Protein AF-A0A7R9W1N1-F1 (afdb_monomer_lite)

Radius of gyration: 20.54 Å; chains: 1; bounding box: 39×38×55 Å

pLDDT: mean 84.91, std 12.02, range [46.88, 97.25]

InterPro domains:
  IPR001242 Condensation domain [PF00668] (34-136)
  IPR023213 Chloramphenicol acetyltransferase-like domain superfamily [G3DSA:3.30.559.10] (8-138)

Secondary structure (DSSP, 8-state):
---------SS--PPPEEEEEPPSS-HHHHHHHHHHHHH----TTSS--EEEEEEEPGGG--EEEEEEE-TTT--HHHHHHHHHHHHHHHHHHHTT----PPP-S--HHHHHHHHHHTTTSHHHHHHHHHHHHHTTT-

Foldseek 3Di:
DQDAADADDPDDDDAAEDEEEDEPDDPVVVVVVLVCVQPDDDDPVDDDQKYWYWYQYPPNPGIDIDIHGDCVVDDPSRVSNVVVLVVQCVVCVVVVHHRDGDHDPDHVVNVVVVVVVCPPPPVNVVVVVVVCVVPVVD

Organism: NCBI:txid1486919

Structure (mmCIF, N/CA/C/O backbone):
data_AF-A0A7R9W1N1-F1
#
_entry.id   AF-A0A7R9W1N1-F1
#
loop_
_atom_site.group_PDB
_atom_site.id
_atom_site.type_symbol
_atom_site.label_atom_id
_atom_site.label_alt_id
_atom_site.label_comp_id
_atom_site.label_asym_id
_atom_site.label_entity_id
_atom_site.label_seq_id
_atom_site.pdbx_PDB_ins_code
_atom_site.Cartn_x
_atom_site.Cartn_y
_atom_site.Cartn_z
_atom_site.occupancy
_atom_site.B_iso_or_equiv
_atom_site.auth_seq_id
_atom_site.auth_comp_id
_atom_site.auth_asym_id
_atom_site.auth_atom_id
_atom_site.pdbx_PDB_model_num
ATOM 1 N N . GLY A 1 1 ? -15.843 -2.224 -16.498 1.00 47.75 1 GLY A N 1
ATOM 2 C CA . GLY A 1 1 ? -15.838 -3.299 -15.487 1.00 47.75 1 GLY A CA 1
ATOM 3 C C . GLY A 1 1 ? -15.002 -2.850 -14.311 1.00 47.75 1 GLY A C 1
ATOM 4 O O . GLY A 1 1 ? -13.999 -2.186 -14.540 1.00 47.75 1 GLY A O 1
ATOM 5 N N . VAL A 1 2 ? -15.425 -3.145 -13.080 1.00 48.22 2 VAL A N 1
ATOM 6 C CA . VAL A 1 2 ? -14.638 -2.831 -11.876 1.00 48.22 2 VAL A CA 1
ATOM 7 C C . VAL A 1 2 ? -13.430 -3.762 -11.854 1.00 48.22 2 VAL A C 1
ATOM 9 O O . VAL A 1 2 ? -13.579 -4.977 -11.950 1.00 48.22 2 VAL A O 1
ATOM 12 N N . VAL A 1 3 ? -12.234 -3.193 -11.798 1.00 46.88 3 VAL A N 1
ATOM 13 C CA . VAL A 1 3 ? -10.989 -3.961 -11.753 1.00 46.88 3 VAL A CA 1
ATOM 14 C C . VAL A 1 3 ? -10.781 -4.444 -10.312 1.00 46.88 3 VAL A C 1
ATOM 16 O O . VAL A 1 3 ? -10.979 -3.665 -9.386 1.00 46.88 3 VAL A O 1
ATOM 19 N N . ARG A 1 4 ? -10.434 -5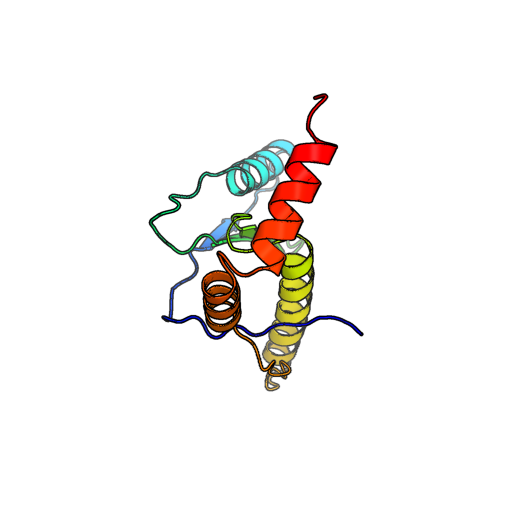.725 -10.123 1.00 53.31 4 ARG A N 1
ATOM 20 C CA . ARG A 1 4 ? -10.238 -6.397 -8.816 1.00 53.31 4 ARG A CA 1
ATOM 21 C C . ARG A 1 4 ? -9.043 -7.351 -8.876 1.00 53.31 4 ARG A C 1
ATOM 23 O O . ARG A 1 4 ? -8.881 -7.976 -9.919 1.00 53.31 4 ARG A O 1
ATOM 30 N N . THR A 1 5 ? -8.197 -7.491 -7.854 1.00 48.59 5 THR A N 1
ATOM 31 C CA . THR A 1 5 ? -6.977 -8.328 -7.933 1.00 48.59 5 THR A CA 1
ATOM 32 C C . THR A 1 5 ? -6.720 -9.064 -6.629 1.00 48.59 5 THR A C 1
ATOM 34 O O . THR A 1 5 ? -6.388 -8.449 -5.622 1.00 48.59 5 THR A O 1
ATOM 37 N N . VAL A 1 6 ? -6.694 -10.394 -6.700 1.00 53.12 6 VAL A N 1
ATOM 38 C CA . VAL A 1 6 ? -6.078 -11.230 -5.665 1.00 53.12 6 VAL A CA 1
ATOM 39 C C . VAL A 1 6 ? -4.677 -11.603 -6.113 1.00 53.12 6 VAL A C 1
ATOM 41 O O . VAL A 1 6 ? -4.513 -12.293 -7.116 1.00 53.12 6 VAL A O 1
ATOM 44 N N . VAL A 1 7 ? -3.666 -11.152 -5.375 1.00 57.28 7 VAL A N 1
ATOM 45 C CA . VAL A 1 7 ? -2.288 -11.624 -5.534 1.00 57.28 7 VAL A CA 1
ATOM 46 C C . VAL A 1 7 ? -1.986 -12.519 -4.346 1.00 57.28 7 VAL A C 1
ATOM 48 O O . VAL A 1 7 ? -1.974 -12.051 -3.208 1.00 57.28 7 VAL A O 1
ATOM 51 N N . THR A 1 8 ? -1.753 -13.808 -4.590 1.00 58.56 8 THR A N 1
ATOM 52 C CA . THR A 1 8 ? -1.195 -14.675 -3.552 1.00 58.56 8 THR A CA 1
ATOM 53 C C . THR A 1 8 ? 0.240 -14.224 -3.307 1.00 58.56 8 THR A C 1
ATOM 55 O O . THR A 1 8 ? 1.030 -14.186 -4.254 1.00 58.56 8 THR A O 1
ATOM 58 N N . PRO A 1 9 ? 0.597 -13.828 -2.078 1.00 61.47 9 PRO A N 1
ATOM 59 C CA . PRO A 1 9 ? 1.955 -13.401 -1.814 1.00 61.47 9 PRO A CA 1
ATOM 60 C C . PRO A 1 9 ? 2.902 -14.597 -1.971 1.00 61.47 9 PRO A C 1
ATOM 62 O O . PRO A 1 9 ? 2.549 -15.722 -1.616 1.00 61.47 9 PRO A O 1
ATOM 65 N N . MET A 1 10 ? 4.101 -14.346 -2.509 1.00 63.50 10 MET A N 1
ATOM 66 C CA . MET A 1 10 ? 5.134 -15.379 -2.711 1.00 63.50 10 MET A CA 1
ATOM 67 C C . MET A 1 10 ? 5.502 -16.078 -1.394 1.00 63.50 10 MET A C 1
ATOM 69 O O . MET A 1 10 ? 5.830 -17.259 -1.388 1.00 63.50 10 MET A O 1
ATOM 73 N N . GLU A 1 11 ? 5.382 -15.353 -0.280 1.00 68.12 11 GLU A N 1
ATOM 74 C CA . GLU A 1 11 ? 5.503 -15.865 1.079 1.00 68.12 11 GLU A CA 1
ATOM 75 C C . GLU A 1 11 ? 4.370 -15.305 1.941 1.00 68.12 11 GLU A C 1
ATOM 77 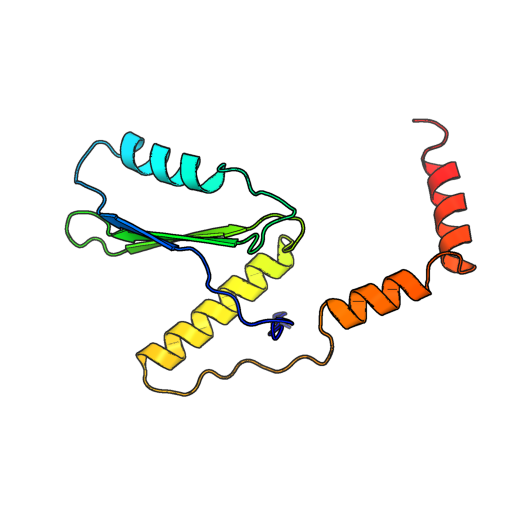O O . GLU A 1 11 ? 3.948 -14.159 1.772 1.00 68.12 11 GLU A O 1
ATOM 82 N N . ARG A 1 12 ? 3.874 -16.094 2.899 1.00 72.94 12 ARG A N 1
ATOM 83 C CA . ARG A 1 12 ? 2.960 -15.560 3.914 1.00 72.94 12 ARG A CA 1
ATOM 84 C C . ARG A 1 12 ? 3.735 -14.604 4.811 1.00 72.94 12 ARG A C 1
ATOM 86 O O . ARG A 1 12 ? 4.734 -14.992 5.404 1.00 72.94 12 ARG A O 1
ATOM 93 N N . PHE A 1 13 ? 3.225 -13.393 4.963 1.00 77.38 13 PHE A N 1
ATOM 94 C CA . PHE A 1 13 ? 3.765 -12.411 5.891 1.00 77.38 13 PHE A CA 1
ATOM 95 C C . PHE A 1 13 ? 2.677 -11.932 6.845 1.00 77.38 13 PHE A C 1
ATOM 97 O O . PHE A 1 13 ? 1.483 -11.986 6.545 1.00 77.38 13 PHE A O 1
ATOM 104 N N . VAL A 1 14 ? 3.105 -11.458 8.011 1.00 81.06 14 VAL A N 1
ATOM 105 C CA . VAL A 1 14 ? 2.222 -10.803 8.972 1.00 81.06 14 VAL A CA 1
ATOM 106 C C . VAL A 1 14 ? 2.191 -9.323 8.638 1.00 81.06 14 VAL A C 1
ATOM 108 O O . VAL A 1 14 ? 3.239 -8.688 8.524 1.00 81.06 14 VAL A O 1
ATOM 111 N N . ILE A 1 15 ? 0.992 -8.770 8.481 1.00 84.25 15 ILE A N 1
ATOM 112 C CA . ILE A 1 15 ? 0.830 -7.328 8.341 1.00 84.25 15 ILE A CA 1
ATOM 113 C C . ILE A 1 15 ? 1.005 -6.696 9.728 1.00 84.25 15 ILE A C 1
ATOM 115 O O . ILE A 1 15 ? 0.223 -7.018 10.629 1.00 84.25 15 ILE A O 1
ATOM 119 N N . PRO A 1 16 ? 1.995 -5.808 9.926 1.00 84.94 16 PRO A N 1
ATOM 120 C CA . PRO A 1 16 ? 2.117 -5.068 11.167 1.00 84.94 16 PRO A CA 1
ATOM 121 C C . PRO A 1 16 ? 0.887 -4.179 11.325 1.00 84.94 16 PRO A C 1
ATOM 123 O O . PRO A 1 16 ? 0.522 -3.421 10.418 1.00 84.94 16 PRO A O 1
ATOM 126 N N . TYR A 1 17 ? 0.252 -4.284 12.487 1.00 89.62 17 TYR A N 1
ATOM 127 C CA . TYR A 1 17 ? -0.880 -3.451 12.838 1.00 89.62 17 TYR A CA 1
ATOM 128 C C . TYR A 1 17 ? -0.711 -2.856 14.230 1.00 89.62 17 TYR A C 1
ATOM 130 O O . TYR A 1 17 ? -0.167 -3.489 15.133 1.00 89.62 17 TYR A O 1
ATOM 138 N N . GLU A 1 18 ? -1.217 -1.643 14.397 1.00 91.38 18 GLU A N 1
ATOM 139 C CA . GLU A 1 18 ? -1.367 -0.996 15.693 1.00 91.38 18 GLU A CA 1
ATOM 140 C C . GLU A 1 18 ? -2.858 -0.806 15.979 1.00 91.38 18 GLU A C 1
ATOM 142 O O . GLU A 1 18 ? -3.640 -0.468 15.086 1.00 91.38 18 GLU A O 1
ATOM 147 N N . MET A 1 19 ? -3.267 -1.029 17.227 1.00 90.75 19 MET A N 1
ATOM 148 C CA . MET A 1 19 ? -4.594 -0.652 17.701 1.00 90.75 19 MET A CA 1
ATOM 149 C C . MET A 1 19 ? -4.458 0.476 18.713 1.00 90.75 19 MET A C 1
ATOM 151 O O . MET A 1 19 ? -3.676 0.378 19.657 1.00 90.75 19 MET A O 1
ATOM 155 N N . ARG A 1 20 ? -5.274 1.520 18.557 1.00 88.06 20 ARG A N 1
ATOM 156 C CA . ARG A 1 20 ? -5.282 2.653 19.482 1.00 88.06 20 ARG A CA 1
ATOM 157 C C . ARG A 1 20 ? -6.692 3.060 19.865 1.00 88.06 20 ARG A C 1
ATOM 159 O O . ARG A 1 20 ? -7.602 3.029 19.044 1.00 88.06 20 ARG A O 1
ATOM 166 N N . VAL A 1 21 ? -6.877 3.473 21.114 1.00 87.50 21 VAL A N 1
ATOM 167 C CA . VAL A 1 21 ? -8.126 4.089 21.573 1.00 87.50 21 VAL A CA 1
ATOM 168 C C . VAL A 1 21 ? -7.934 5.595 21.584 1.00 87.50 21 VAL A C 1
ATOM 170 O O . VAL A 1 21 ? -7.077 6.110 22.301 1.00 87.50 21 VAL A O 1
ATOM 173 N N . LEU A 1 22 ? -8.722 6.298 20.778 1.00 84.31 22 LEU A N 1
ATOM 174 C CA . LEU A 1 22 ? -8.702 7.749 20.726 1.00 84.31 22 LEU A CA 1
ATOM 175 C C . LEU A 1 22 ? -9.594 8.301 21.838 1.00 84.31 22 LEU A C 1
ATOM 177 O O . LEU A 1 22 ? -10.778 7.974 21.945 1.00 84.31 22 LEU A O 1
ATOM 181 N N . GLY A 1 23 ? -9.002 9.124 22.701 1.00 77.81 23 GLY A N 1
ATOM 182 C CA . GLY A 1 23 ? -9.726 9.793 23.775 1.00 77.81 23 GLY A CA 1
ATOM 183 C C . GLY A 1 23 ? -10.632 10.909 23.247 1.00 77.81 23 GLY A C 1
ATOM 184 O O . GLY A 1 23 ? -10.522 11.341 22.100 1.00 77.81 23 GLY A O 1
ATOM 185 N N . ARG A 1 24 ? -11.478 11.456 24.129 1.00 69.50 24 ARG A N 1
ATOM 186 C CA . ARG A 1 24 ? -12.257 12.689 23.875 1.00 69.50 24 ARG A CA 1
ATOM 187 C C . ARG A 1 24 ? -11.389 13.963 23.790 1.00 69.50 24 ARG A C 1
ATOM 189 O O . ARG A 1 24 ? -11.928 15.062 23.860 1.00 69.50 24 ARG A O 1
ATOM 196 N N . GLY A 1 25 ? -10.063 13.822 23.708 1.00 66.25 25 GLY A N 1
ATOM 197 C CA . GLY A 1 25 ? -9.127 14.939 23.597 1.00 66.25 25 GLY A CA 1
ATOM 198 C C . GLY A 1 25 ? -9.350 15.763 22.326 1.00 66.25 25 GLY A C 1
ATOM 199 O O . GLY A 1 25 ? -10.137 15.392 21.454 1.00 66.25 25 GLY A O 1
ATOM 200 N N . ALA A 1 26 ? -8.655 16.899 22.226 1.00 62.53 26 ALA A N 1
ATOM 201 C CA . ALA A 1 26 ? -8.787 17.813 21.096 1.00 62.53 26 ALA A CA 1
ATOM 202 C C . ALA A 1 26 ? -8.591 17.076 19.759 1.00 62.53 26 ALA A C 1
ATOM 204 O O . ALA A 1 26 ? -7.601 16.365 19.578 1.00 62.53 26 ALA A O 1
ATOM 205 N N . LEU A 1 27 ? -9.512 17.292 18.813 1.00 65.00 27 LEU A N 1
ATOM 206 C CA . LEU A 1 27 ? -9.517 16.697 17.470 1.00 65.00 27 LEU A CA 1
ATOM 207 C C . LEU A 1 27 ? -8.133 16.751 16.789 1.00 65.00 27 LEU A C 1
ATOM 209 O O . LEU A 1 27 ? -7.733 15.795 16.132 1.00 65.00 27 LEU A O 1
ATOM 213 N N . GLY A 1 28 ? -7.374 17.829 17.019 1.00 65.19 28 GLY A N 1
ATOM 214 C CA . GLY A 1 28 ? -6.019 18.013 16.494 1.00 65.19 28 GLY A CA 1
ATOM 215 C C . GLY A 1 28 ? -4.991 16.976 16.966 1.00 65.19 28 GLY A C 1
ATOM 216 O O . GLY A 1 28 ? -4.149 16.581 16.170 1.00 65.19 28 GLY A O 1
ATOM 217 N N . GLN A 1 29 ? -5.072 16.470 18.203 1.00 71.19 29 GLN A N 1
ATOM 218 C CA . GLN A 1 29 ? -4.159 15.414 18.679 1.00 71.19 29 GLN A CA 1
ATOM 219 C C . GLN A 1 29 ? -4.449 14.074 17.994 1.00 71.19 29 GLN A C 1
ATOM 221 O O . GLN A 1 29 ? -3.531 13.368 17.582 1.00 71.19 29 GLN A O 1
ATOM 226 N N . ASN A 1 30 ? -5.733 13.750 17.827 1.00 75.12 30 ASN A N 1
ATOM 227 C CA . ASN A 1 30 ? -6.165 12.538 17.137 1.00 75.12 30 ASN A CA 1
ATOM 228 C C . ASN A 1 30 ? -5.767 12.569 15.649 1.00 75.12 30 ASN A C 1
ATOM 230 O O . ASN A 1 30 ? -5.311 11.559 15.121 1.00 75.12 30 ASN A O 1
ATOM 234 N N . LEU A 1 31 ? -5.887 13.727 14.986 1.00 77.31 31 LEU A N 1
ATOM 235 C CA . LEU A 1 31 ? -5.460 13.910 13.594 1.00 77.31 31 LEU A CA 1
ATOM 236 C C . LEU A 1 31 ? -3.936 13.894 13.429 1.00 77.31 31 LEU A C 1
ATOM 238 O O . LEU A 1 31 ? -3.450 13.305 12.467 1.00 77.31 31 LEU A O 1
ATOM 242 N N . GLY A 1 32 ? -3.192 14.491 14.366 1.00 84.25 32 GLY A N 1
ATOM 243 C CA . GLY A 1 32 ? -1.727 14.477 14.349 1.00 84.25 32 GLY A CA 1
ATOM 244 C C . GLY A 1 32 ? -1.181 13.054 14.322 1.00 84.25 32 GLY A C 1
ATOM 245 O O . GLY A 1 32 ? -0.397 12.711 13.449 1.00 84.25 32 GLY A O 1
ATOM 246 N N . PHE A 1 33 ? -1.710 12.179 15.178 1.00 82.94 33 PHE A N 1
ATOM 247 C CA . PHE A 1 33 ? -1.287 10.781 15.198 1.00 82.94 33 PHE A CA 1
ATOM 248 C C . PHE A 1 33 ? -1.587 10.022 13.894 1.00 82.94 33 PHE A C 1
ATOM 250 O O . PHE A 1 33 ? -0.726 9.301 13.393 1.00 82.94 33 PHE A O 1
ATOM 257 N N . LEU A 1 34 ? -2.791 10.175 13.327 1.00 85.50 34 LEU A N 1
ATOM 258 C CA . LEU A 1 34 ? -3.133 9.540 12.044 1.00 85.50 34 LEU A CA 1
ATOM 259 C C . LEU A 1 34 ? -2.204 10.025 10.919 1.00 85.50 34 LEU A C 1
ATOM 261 O O . LEU A 1 34 ? -1.757 9.234 10.085 1.00 85.50 34 LEU A O 1
ATOM 265 N N . SER A 1 35 ? -1.878 11.320 10.938 1.00 89.88 35 SER A N 1
ATOM 266 C CA . SER A 1 35 ? -0.935 11.942 10.011 1.00 89.88 35 SER A CA 1
ATOM 267 C C . SER A 1 35 ? 0.483 11.390 10.180 1.00 89.88 35 SER A C 1
ATOM 269 O O . SER A 1 35 ? 1.102 11.005 9.191 1.00 89.88 35 SER A O 1
ATOM 271 N N . ASP A 1 36 ? 0.981 11.277 11.410 1.00 90.06 36 ASP A N 1
ATOM 272 C CA . ASP A 1 36 ? 2.304 10.709 11.702 1.00 90.06 36 ASP A CA 1
ATOM 273 C C . ASP A 1 36 ? 2.393 9.244 11.248 1.00 90.06 36 ASP A C 1
ATOM 275 O O . ASP A 1 36 ? 3.377 8.816 10.641 1.00 90.06 36 ASP A O 1
ATOM 279 N N . ALA A 1 37 ? 1.330 8.466 11.467 1.00 88.25 37 ALA A N 1
ATOM 280 C CA . ALA A 1 37 ? 1.247 7.094 10.979 1.00 88.25 37 ALA A CA 1
ATOM 281 C C . ALA A 1 37 ? 1.270 7.025 9.438 1.00 88.25 37 ALA A C 1
ATOM 283 O O . ALA A 1 37 ? 1.882 6.113 8.869 1.00 88.25 37 ALA A O 1
ATOM 284 N N . ALA A 1 38 ? 0.638 7.987 8.756 1.00 88.81 38 ALA A N 1
ATOM 285 C CA . ALA A 1 38 ? 0.600 8.068 7.295 1.00 88.81 38 ALA A CA 1
ATOM 286 C C . ALA A 1 38 ? 1.955 8.456 6.683 1.00 88.81 38 ALA A C 1
ATOM 288 O O . ALA A 1 38 ? 2.305 7.959 5.615 1.00 88.81 38 ALA A O 1
ATOM 289 N N . THR A 1 39 ? 2.725 9.311 7.358 1.00 91.12 39 THR A N 1
ATOM 290 C CA . THR A 1 39 ? 4.026 9.808 6.876 1.00 91.12 39 THR A CA 1
ATOM 291 C C . THR A 1 39 ? 5.216 8.994 7.384 1.00 91.12 39 THR A C 1
ATOM 293 O O . THR A 1 39 ? 6.351 9.239 6.978 1.00 91.12 39 THR A O 1
ATOM 296 N N . SER A 1 40 ? 4.977 7.996 8.240 1.00 89.81 40 SER A N 1
ATOM 297 C CA . SER A 1 40 ? 6.033 7.135 8.770 1.00 89.81 40 SER A CA 1
ATOM 298 C C . SER A 1 40 ? 6.792 6.383 7.665 1.00 89.81 40 SER A C 1
ATOM 300 O O . SER A 1 40 ? 6.210 5.652 6.857 1.00 89.81 40 SER A O 1
ATOM 302 N N . CYS A 1 41 ? 8.122 6.503 7.673 1.00 91.50 41 CYS A N 1
ATOM 303 C CA . CYS A 1 41 ? 8.993 5.884 6.675 1.00 91.50 41 CYS A CA 1
ATOM 304 C C . CYS A 1 41 ? 8.890 4.350 6.650 1.00 91.50 41 CYS A C 1
ATOM 306 O O . CYS A 1 41 ? 8.559 3.694 7.647 1.00 91.50 41 CYS A O 1
ATOM 3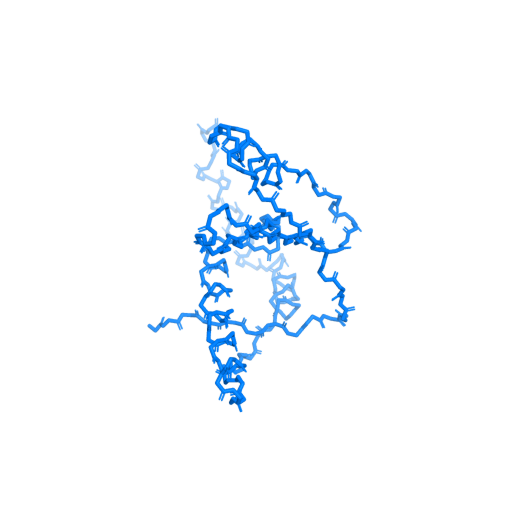08 N N . PHE A 1 42 ? 9.229 3.778 5.497 1.00 93.06 42 PHE A N 1
ATOM 309 C CA . PHE A 1 42 ? 9.415 2.344 5.307 1.00 93.06 42 PHE A CA 1
ATOM 310 C C . PHE A 1 42 ? 10.889 2.043 5.043 1.00 93.06 42 PHE A C 1
ATOM 312 O O . PHE A 1 42 ? 11.546 2.768 4.298 1.00 93.06 42 PHE A O 1
ATOM 319 N N . ASP A 1 43 ? 11.393 0.952 5.615 1.00 91.94 43 ASP A N 1
ATOM 320 C CA . ASP A 1 43 ? 12.641 0.346 5.156 1.00 91.94 43 ASP A CA 1
ATOM 321 C C . ASP A 1 43 ? 12.324 -0.463 3.890 1.00 91.94 43 ASP A C 1
ATOM 323 O O . ASP A 1 43 ? 11.662 -1.497 3.956 1.00 91.94 43 ASP A O 1
ATOM 327 N N . LEU A 1 44 ? 12.764 0.025 2.726 1.00 91.94 44 LEU A N 1
ATOM 328 C CA . LEU A 1 44 ? 12.440 -0.579 1.425 1.00 91.94 44 LEU A CA 1
ATOM 329 C C . LEU A 1 44 ? 12.994 -1.997 1.253 1.00 91.94 44 LEU A C 1
ATOM 331 O O . LEU A 1 44 ? 12.521 -2.730 0.386 1.00 91.94 44 LEU A O 1
ATOM 335 N N . PHE A 1 45 ? 13.966 -2.388 2.077 1.00 90.75 45 PHE A N 1
ATOM 336 C CA . PHE A 1 45 ? 14.578 -3.711 2.040 1.00 90.75 45 PHE A CA 1
ATOM 337 C C . PHE A 1 45 ? 13.986 -4.669 3.079 1.00 90.75 45 PHE A C 1
ATOM 339 O O . PHE A 1 45 ? 14.286 -5.862 3.041 1.00 90.75 45 PHE A O 1
ATOM 346 N N . LYS A 1 46 ? 13.130 -4.184 3.990 1.00 86.81 46 LYS A N 1
ATOM 347 C CA . LYS A 1 46 ? 12.482 -4.999 5.025 1.00 86.81 46 LYS A CA 1
ATOM 348 C C . LYS A 1 46 ? 10.970 -4.901 4.910 1.00 86.81 46 LYS A C 1
ATOM 350 O O . LYS A 1 46 ? 10.338 -3.959 5.380 1.00 86.81 46 LYS A O 1
ATOM 355 N N . GLY A 1 47 ? 10.396 -5.915 4.269 1.00 83.25 47 GLY A N 1
ATOM 356 C CA . GLY A 1 47 ? 8.953 -6.047 4.141 1.00 83.25 47 GLY A CA 1
ATOM 357 C C . GLY A 1 47 ? 8.253 -6.398 5.464 1.00 83.25 47 GLY A C 1
ATOM 358 O O . GLY A 1 47 ? 8.894 -6.884 6.398 1.00 83.25 47 GLY A O 1
ATOM 359 N N . PRO A 1 48 ? 6.922 -6.206 5.522 1.00 89.12 48 PRO A N 1
ATOM 360 C CA . PRO A 1 48 ? 6.066 -5.710 4.439 1.00 89.12 48 PRO A CA 1
ATOM 361 C C . PRO A 1 48 ? 6.033 -4.173 4.332 1.00 89.12 48 PRO A C 1
ATOM 363 O O . PRO A 1 48 ? 6.018 -3.460 5.332 1.00 89.12 48 PRO A O 1
ATOM 366 N N . LEU A 1 49 ? 5.924 -3.651 3.102 1.00 91.31 49 LEU A N 1
ATOM 367 C CA . LEU A 1 49 ? 5.768 -2.210 2.820 1.00 91.31 49 LEU A CA 1
ATOM 368 C C . LEU A 1 49 ? 4.312 -1.735 2.972 1.00 91.31 49 LEU A C 1
ATOM 370 O O . LEU A 1 49 ? 3.787 -0.966 2.163 1.00 91.31 49 LEU A O 1
ATOM 374 N N . PHE A 1 50 ? 3.654 -2.258 4.003 1.00 91.12 50 PHE A N 1
ATOM 375 C CA . PHE A 1 50 ? 2.240 -2.092 4.289 1.00 91.12 50 PHE A CA 1
ATOM 376 C C . PHE A 1 50 ? 2.034 -2.098 5.806 1.00 91.12 50 PHE A C 1
ATOM 378 O O . PHE A 1 50 ? 2.496 -3.011 6.488 1.00 91.12 50 PHE A O 1
ATOM 385 N N . LYS A 1 51 ? 1.342 -1.087 6.331 1.00 91.88 51 LYS A N 1
ATOM 386 C CA . LYS A 1 51 ? 1.018 -0.928 7.755 1.00 91.88 51 LYS A CA 1
ATOM 387 C C . LYS A 1 51 ? -0.480 -0.717 7.922 1.00 91.88 51 LYS A C 1
ATOM 389 O O . LYS A 1 51 ? -1.117 -0.075 7.083 1.00 91.88 51 LYS A O 1
ATOM 394 N N . VAL A 1 52 ? -1.018 -1.210 9.032 1.00 93.62 52 VAL A N 1
ATOM 395 C CA . VAL A 1 52 ? -2.423 -1.026 9.410 1.00 93.62 52 VAL A CA 1
ATOM 396 C C . VAL A 1 52 ? -2.506 -0.290 10.735 1.00 93.62 52 VAL A C 1
ATOM 398 O O . VAL A 1 52 ? -1.793 -0.610 11.681 1.00 93.62 52 VAL A O 1
ATOM 401 N N . LEU A 1 53 ? -3.424 0.660 10.829 1.00 93.50 53 LEU A N 1
ATOM 402 C CA . LEU A 1 53 ? -3.785 1.289 12.087 1.00 93.50 53 LEU A CA 1
ATOM 403 C C . LEU A 1 53 ? -5.294 1.188 12.284 1.00 93.50 53 LEU A C 1
ATOM 405 O O . LEU A 1 53 ? -6.070 1.655 11.452 1.00 93.50 53 LEU A O 1
ATOM 409 N N . LEU A 1 54 ? -5.706 0.599 13.404 1.00 93.31 54 LEU A N 1
ATOM 410 C CA . LEU A 1 54 ? -7.098 0.537 13.824 1.00 93.31 54 LEU A CA 1
ATOM 411 C C . LEU A 1 54 ? -7.310 1.447 15.035 1.00 93.31 54 LEU A C 1
ATOM 413 O O . LEU A 1 54 ? -6.871 1.156 16.147 1.00 93.31 54 LEU A O 1
ATOM 417 N N . ALA A 1 55 ? -8.015 2.550 14.824 1.00 91.44 55 ALA A N 1
ATOM 418 C CA . ALA A 1 55 ? -8.319 3.527 15.854 1.00 91.44 55 ALA A CA 1
ATOM 419 C C . ALA A 1 55 ? -9.771 3.380 16.331 1.00 91.44 55 ALA A C 1
ATOM 421 O O . ALA A 1 55 ? -10.709 3.594 15.566 1.00 91.44 55 ALA A O 1
ATOM 422 N N . LYS A 1 56 ? -9.981 3.053 17.609 1.00 90.94 56 LYS A N 1
ATOM 423 C CA . LYS A 1 56 ? -11.300 3.122 18.251 1.00 90.94 56 LYS A CA 1
ATOM 424 C C . LYS A 1 56 ? -11.635 4.579 18.546 1.00 90.94 56 LYS A C 1
ATOM 426 O O . LYS A 1 56 ? -10.891 5.250 19.261 1.00 90.94 56 LYS A O 1
ATOM 431 N N . LEU A 1 57 ? -12.755 5.054 18.018 1.00 88.06 57 LEU A N 1
ATOM 432 C CA . LEU A 1 57 ? -13.217 6.426 18.193 1.00 88.06 57 LEU A CA 1
ATOM 433 C C . LEU A 1 57 ? -13.885 6.611 19.571 1.00 88.06 57 LEU A C 1
ATOM 435 O O . LEU A 1 57 ? -14.463 5.662 20.119 1.00 88.06 57 LEU A O 1
ATOM 439 N N . PRO A 1 58 ? -13.832 7.824 20.152 1.00 86.62 58 PRO A N 1
ATOM 440 C CA . PRO A 1 58 ? -14.448 8.101 21.443 1.00 86.62 58 PRO A CA 1
ATOM 441 C C . PRO A 1 58 ? -15.976 7.988 21.387 1.00 86.62 58 PRO A C 1
ATOM 443 O O . PRO A 1 58 ? -16.593 8.030 20.325 1.00 86.62 58 PRO A O 1
ATOM 446 N N . SER A 1 59 ? -16.602 7.886 22.564 1.00 86.81 59 SER A N 1
ATOM 447 C CA . SER A 1 59 ? -18.068 7.924 22.715 1.00 86.81 59 SER A CA 1
ATOM 448 C C . SER A 1 59 ? -18.818 6.859 21.904 1.00 86.81 59 SER A C 1
ATOM 450 O O . SER A 1 59 ? -19.950 7.088 21.496 1.00 86.81 59 SER A O 1
ATOM 452 N N . ASN A 1 60 ? -18.190 5.701 21.670 1.00 82.25 60 ASN A N 1
ATOM 453 C CA . ASN A 1 60 ? -18.728 4.622 20.837 1.00 82.25 60 ASN A CA 1
ATOM 454 C C . ASN A 1 60 ? -19.050 5.052 19.392 1.00 82.25 60 ASN A C 1
ATOM 456 O O . ASN A 1 60 ? -19.866 4.413 18.737 1.00 82.25 60 ASN A O 1
ATOM 460 N N . ALA A 1 61 ? -18.371 6.078 18.866 1.00 86.81 61 ALA A N 1
ATOM 461 C CA . ALA A 1 61 ? -18.540 6.540 17.484 1.00 86.81 61 ALA A CA 1
ATOM 462 C C . ALA A 1 61 ? -18.018 5.545 16.423 1.00 86.81 61 ALA A C 1
ATOM 464 O O . ALA A 1 61 ? -18.077 5.824 15.229 1.00 86.81 61 ALA A O 1
ATOM 465 N N . GLY A 1 62 ? -17.506 4.386 16.845 1.00 89.31 62 GLY A N 1
ATOM 466 C CA . GLY A 1 62 ? -17.044 3.315 15.972 1.00 89.31 62 GLY A CA 1
ATOM 467 C C . GLY A 1 62 ? -15.525 3.248 15.878 1.00 89.31 62 GLY A C 1
ATOM 468 O O . GLY A 1 62 ? -14.816 3.471 16.862 1.00 89.31 62 GLY A O 1
ATOM 469 N N . PHE A 1 63 ? -15.032 2.896 14.694 1.00 90.31 63 PHE A N 1
ATOM 470 C CA . PHE A 1 63 ? -13.616 2.680 14.419 1.00 90.31 63 PHE A CA 1
ATOM 471 C C . PHE A 1 63 ? -13.210 3.375 13.120 1.00 90.31 63 PHE A C 1
ATOM 473 O O . PHE A 1 63 ? -13.982 3.407 12.164 1.00 90.31 63 PHE A O 1
ATOM 480 N N . ALA A 1 64 ? -11.983 3.883 13.080 1.00 89.94 64 ALA A N 1
ATOM 481 C CA . ALA A 1 64 ? -11.303 4.295 11.862 1.00 89.94 64 ALA A CA 1
ATOM 482 C C . ALA A 1 64 ? -10.206 3.274 11.541 1.00 89.94 64 ALA A C 1
ATOM 484 O O . ALA A 1 64 ? -9.405 2.924 12.408 1.00 89.94 64 ALA A O 1
ATOM 485 N N . LEU A 1 65 ? -10.183 2.794 10.300 1.00 92.06 65 LEU A N 1
ATOM 486 C CA . LEU A 1 65 ? -9.174 1.869 9.798 1.00 92.06 65 LEU A CA 1
ATOM 487 C C . LEU A 1 65 ? -8.335 2.594 8.748 1.00 92.06 65 LEU A C 1
ATOM 489 O O . LEU A 1 65 ? -8.866 3.047 7.736 1.00 92.06 65 LEU A O 1
ATOM 493 N N . GLN A 1 66 ? -7.038 2.712 9.007 1.00 92.44 66 GLN A N 1
ATOM 494 C CA . GLN A 1 66 ? -6.076 3.341 8.116 1.00 92.44 66 GLN A CA 1
ATOM 495 C C . GLN A 1 66 ? -5.111 2.295 7.567 1.00 92.44 66 GLN A C 1
ATOM 497 O O . GLN A 1 66 ? -4.577 1.461 8.301 1.00 92.44 66 GLN A O 1
ATOM 502 N N . PHE A 1 67 ? -4.857 2.400 6.267 1.00 92.44 67 PHE A N 1
ATOM 503 C CA . PHE A 1 67 ? -3.830 1.651 5.561 1.00 92.44 67 PHE A CA 1
ATOM 504 C C . PHE A 1 67 ? -2.765 2.622 5.078 1.00 92.44 67 PHE A C 1
ATOM 506 O O . PHE A 1 67 ? -3.079 3.583 4.377 1.00 92.44 67 PHE A O 1
ATOM 513 N N . THR A 1 68 ? -1.511 2.351 5.424 1.00 92.94 68 THR A N 1
ATOM 514 C CA . THR A 1 68 ? -0.365 3.072 4.869 1.00 92.94 68 THR A CA 1
ATOM 515 C C . THR A 1 68 ? 0.426 2.088 4.019 1.00 92.94 68 THR A C 1
ATOM 517 O O . THR A 1 68 ? 0.909 1.076 4.526 1.00 92.94 68 THR A O 1
ATOM 520 N N . VAL A 1 69 ? 0.557 2.374 2.725 1.00 91.81 69 VAL A N 1
ATOM 521 C CA . VAL A 1 69 ? 1.247 1.515 1.757 1.00 91.81 69 VAL A CA 1
ATOM 522 C C . VAL A 1 69 ? 2.292 2.318 0.999 1.00 91.81 69 VAL A C 1
ATOM 524 O O . VAL A 1 69 ? 2.044 3.455 0.600 1.00 91.81 69 VAL A O 1
ATOM 527 N N . HIS A 1 70 ? 3.472 1.736 0.799 1.00 92.19 70 HIS A N 1
ATOM 528 C CA . HIS A 1 70 ? 4.499 2.380 -0.009 1.00 92.19 70 HIS A CA 1
ATOM 529 C C . HIS A 1 70 ? 4.139 2.300 -1.501 1.00 92.19 70 HIS A C 1
ATOM 531 O O . HIS A 1 70 ? 3.812 1.227 -2.011 1.00 92.19 70 HIS A O 1
ATOM 537 N N . HIS A 1 71 ? 4.281 3.407 -2.235 1.00 91.81 71 HIS A N 1
ATOM 538 C CA . HIS A 1 71 ? 3.859 3.494 -3.643 1.00 91.81 71 HIS A CA 1
ATOM 539 C C . HIS A 1 71 ? 4.651 2.564 -4.596 1.00 91.81 71 HIS A C 1
ATOM 541 O O . HIS A 1 71 ? 4.244 2.304 -5.725 1.00 91.81 71 HIS A O 1
ATOM 547 N N . LEU A 1 72 ? 5.781 2.019 -4.124 1.00 90.62 72 LEU A N 1
ATOM 548 C CA . LEU A 1 72 ? 6.561 0.978 -4.813 1.00 90.62 72 LEU A CA 1
ATOM 549 C C . LEU A 1 72 ? 5.758 -0.310 -5.052 1.00 90.62 72 LEU A C 1
ATOM 551 O O . LEU A 1 72 ? 6.007 -1.001 -6.033 1.00 90.62 72 LEU A O 1
ATOM 555 N N . VAL A 1 73 ? 4.835 -0.652 -4.145 1.00 87.56 73 VAL A N 1
ATOM 556 C CA . VAL A 1 73 ? 4.072 -1.914 -4.192 1.00 87.56 73 VAL A CA 1
ATOM 557 C C . VAL A 1 73 ? 2.588 -1.711 -4.493 1.00 87.56 73 VAL A C 1
ATOM 559 O O . VAL A 1 73 ? 1.855 -2.686 -4.624 1.00 87.56 73 VAL A O 1
ATOM 562 N N . CYS A 1 74 ? 2.130 -0.462 -4.582 1.00 88.31 74 CYS A N 1
ATOM 563 C CA . CYS A 1 74 ? 0.736 -0.121 -4.828 1.00 88.31 74 CYS A CA 1
ATOM 564 C C . CYS A 1 74 ? 0.646 1.234 -5.532 1.00 88.31 74 CYS A C 1
ATOM 566 O O . CYS A 1 74 ? 1.247 2.202 -5.077 1.00 88.31 74 CYS A O 1
ATOM 568 N N . ASP A 1 75 ? -0.115 1.309 -6.618 1.00 89.50 75 ASP A N 1
ATOM 569 C CA . ASP A 1 75 ? -0.482 2.570 -7.258 1.00 89.50 75 ASP A CA 1
ATOM 570 C C . ASP A 1 75 ? -1.905 3.008 -6.870 1.00 89.50 75 ASP A C 1
ATOM 572 O O . ASP A 1 75 ? -2.640 2.298 -6.176 1.00 89.50 75 ASP A O 1
ATOM 576 N N . GLY A 1 76 ? -2.317 4.195 -7.323 1.00 87.62 76 GLY A N 1
ATOM 577 C CA . GLY A 1 76 ? -3.650 4.725 -7.020 1.00 87.62 76 GLY A CA 1
ATOM 578 C C . GLY A 1 76 ? -4.796 3.818 -7.487 1.00 87.62 76 GLY A C 1
ATOM 579 O O . GLY A 1 76 ? -5.835 3.751 -6.832 1.00 87.62 76 GLY A O 1
ATOM 580 N N . TRP A 1 77 ? -4.603 3.073 -8.578 1.00 87.62 77 TRP A N 1
ATOM 581 C CA . TRP A 1 77 ? -5.594 2.123 -9.081 1.00 87.62 77 TRP A CA 1
ATOM 582 C C . TRP A 1 77 ? -5.673 0.870 -8.197 1.00 87.62 77 TRP A C 1
ATOM 584 O O . TRP A 1 77 ? -6.752 0.411 -7.819 1.00 87.62 77 TRP A O 1
ATOM 594 N N . SER A 1 78 ? -4.518 0.329 -7.828 1.00 85.94 78 SER A N 1
ATOM 595 C CA . SER A 1 78 ? -4.369 -0.844 -6.971 1.00 85.94 78 SER A CA 1
ATOM 596 C C . SER A 1 78 ? -4.928 -0.585 -5.572 1.00 85.94 78 SER A C 1
ATOM 598 O O . SER A 1 78 ? -5.529 -1.479 -4.982 1.00 85.94 78 SER A O 1
ATOM 600 N N . ALA A 1 79 ? -4.830 0.647 -5.064 1.00 88.44 79 ALA A N 1
ATOM 601 C CA . ALA A 1 79 ? -5.443 1.039 -3.796 1.00 88.44 79 ALA A CA 1
ATOM 602 C C . ALA A 1 79 ? -6.984 0.968 -3.835 1.00 88.44 79 ALA A C 1
ATOM 604 O O . ALA A 1 79 ? -7.612 0.518 -2.870 1.00 88.44 79 ALA A O 1
ATOM 605 N N . GLN A 1 80 ? -7.607 1.366 -4.951 1.00 88.12 80 GLN A N 1
ATOM 606 C CA . GLN A 1 80 ? -9.061 1.263 -5.137 1.00 88.12 80 GLN A CA 1
ATOM 607 C C . GLN A 1 80 ? -9.512 -0.197 -5.223 1.00 88.12 80 GLN A C 1
ATOM 609 O O . GLN A 1 80 ? -10.482 -0.584 -4.571 1.00 88.12 80 GLN A O 1
ATOM 614 N N . VAL A 1 81 ? -8.771 -1.005 -5.986 1.00 87.44 81 VAL A N 1
ATOM 615 C CA . VAL A 1 81 ? -8.954 -2.459 -6.086 1.00 87.44 81 VAL A CA 1
ATOM 616 C C . VAL A 1 81 ? -8.906 -3.104 -4.700 1.00 87.44 81 VAL A C 1
ATOM 618 O O . VAL A 1 81 ? -9.862 -3.758 -4.296 1.00 87.44 81 VAL A O 1
ATOM 621 N N . PHE A 1 82 ? -7.831 -2.853 -3.947 1.00 87.38 82 PHE A N 1
ATOM 622 C CA . PHE A 1 82 ? -7.638 -3.380 -2.598 1.00 87.38 82 PHE A CA 1
ATOM 623 C C . PHE A 1 82 ? -8.794 -3.003 -1.668 1.00 87.38 82 PHE A C 1
ATOM 625 O O . PHE A 1 82 ? -9.310 -3.847 -0.940 1.00 87.38 82 PHE A O 1
ATOM 632 N N . SER A 1 83 ? -9.232 -1.744 -1.712 1.00 89.25 83 SER A N 1
ATOM 633 C CA . SER A 1 83 ? -10.310 -1.257 -0.846 1.00 89.25 83 SER A CA 1
ATOM 634 C C . SER A 1 83 ? -11.653 -1.924 -1.163 1.00 89.25 83 SER A C 1
ATOM 636 O O . SER A 1 83 ? -12.422 -2.225 -0.249 1.00 89.25 83 SER A O 1
ATOM 638 N N . ALA A 1 84 ? -11.937 -2.180 -2.444 1.00 89.12 84 ALA A N 1
ATOM 639 C CA . ALA A 1 84 ? -13.135 -2.903 -2.863 1.00 89.12 84 ALA A CA 1
ATOM 640 C C . ALA A 1 84 ? -13.084 -4.377 -2.433 1.00 89.12 84 ALA A C 1
ATOM 642 O O . ALA A 1 84 ? -14.045 -4.874 -1.848 1.00 89.12 84 ALA A O 1
ATOM 643 N N . ASP A 1 85 ? -11.953 -5.046 -2.663 1.00 90.12 85 ASP A N 1
ATOM 644 C CA . ASP A 1 85 ? -11.767 -6.455 -2.307 1.00 90.12 85 ASP A CA 1
ATOM 645 C C . ASP A 1 85 ? -11.834 -6.654 -0.782 1.00 90.12 85 ASP A C 1
ATOM 647 O O . ASP A 1 85 ? -12.501 -7.570 -0.302 1.00 90.12 85 ASP A O 1
ATOM 651 N N . LEU A 1 86 ? -11.241 -5.745 0.002 1.00 91.12 86 LEU A N 1
ATOM 652 C CA . LEU A 1 86 ? -11.332 -5.757 1.463 1.00 91.12 86 LEU A CA 1
ATOM 653 C C . LEU A 1 86 ? -12.780 -5.643 1.952 1.00 91.12 86 LEU A C 1
ATOM 655 O O . LEU A 1 86 ? -13.171 -6.364 2.869 1.00 91.12 86 LEU A O 1
ATOM 659 N N . LYS A 1 87 ? -13.576 -4.743 1.361 1.00 91.25 87 LYS A N 1
ATOM 660 C CA . LYS A 1 87 ? -14.985 -4.561 1.732 1.00 91.25 87 LYS A CA 1
ATOM 661 C C . LYS A 1 87 ? -15.789 -5.835 1.479 1.00 91.25 87 LYS A C 1
ATOM 663 O O . LYS A 1 87 ? -16.565 -6.240 2.345 1.00 91.25 87 LYS A O 1
ATOM 668 N N . ASP A 1 88 ? -15.595 -6.457 0.321 1.00 91.88 88 ASP A N 1
ATOM 669 C CA . ASP A 1 88 ? -16.313 -7.672 -0.062 1.00 91.88 88 ASP A CA 1
ATOM 670 C C . ASP A 1 88 ? -15.936 -8.845 0.853 1.00 91.88 88 ASP A C 1
ATOM 672 O O . ASP A 1 88 ? -16.819 -9.529 1.376 1.00 91.88 88 ASP A O 1
ATOM 676 N N . VAL A 1 89 ? -14.639 -9.022 1.134 1.00 92.88 89 VAL A N 1
ATOM 677 C CA . VAL A 1 89 ? -14.147 -10.050 2.066 1.00 92.88 89 VAL A CA 1
ATOM 678 C C . VAL A 1 89 ? -14.682 -9.815 3.470 1.00 92.88 89 VAL A C 1
ATOM 680 O O . VAL A 1 89 ? -15.230 -10.730 4.079 1.00 92.88 89 VAL A O 1
ATOM 683 N N . TYR A 1 90 ? -14.558 -8.592 3.985 1.00 93.12 90 TYR A N 1
ATOM 684 C CA . TYR A 1 90 ? -15.036 -8.251 5.320 1.00 93.12 90 TYR A CA 1
ATOM 685 C C . TYR A 1 90 ? -16.541 -8.507 5.457 1.00 93.12 90 TYR A C 1
ATOM 687 O O . TYR A 1 90 ? -16.975 -9.132 6.422 1.00 93.12 90 TYR A O 1
ATOM 695 N N . SER A 1 91 ? -17.331 -8.088 4.464 1.00 94.19 91 SER A N 1
ATOM 696 C CA . SER A 1 91 ? -18.772 -8.329 4.438 1.00 94.19 91 SER A CA 1
ATOM 697 C C . SER A 1 91 ? -19.095 -9.821 4.453 1.00 94.19 91 SER A C 1
ATOM 699 O O . SER A 1 91 ? -19.936 -10.245 5.243 1.00 94.19 91 SER A O 1
ATOM 701 N N . ALA A 1 92 ? -18.423 -10.628 3.628 1.00 95.00 92 ALA A N 1
ATOM 702 C CA . ALA A 1 92 ? -18.661 -12.067 3.586 1.00 95.00 92 ALA A CA 1
ATOM 703 C C . ALA A 1 92 ? -18.380 -12.730 4.944 1.00 95.00 92 ALA A C 1
ATOM 705 O O . ALA A 1 92 ? -19.233 -13.456 5.460 1.00 95.00 92 ALA A O 1
ATOM 706 N N . LEU A 1 93 ? -17.241 -12.392 5.561 1.00 95.50 93 LEU A N 1
ATOM 707 C CA . LEU A 1 93 ? -16.829 -12.919 6.863 1.00 95.50 93 LEU A CA 1
ATOM 708 C C . LEU A 1 93 ? -17.797 -12.535 7.990 1.00 95.50 93 LEU A C 1
ATOM 710 O O . LEU A 1 93 ? -18.140 -13.384 8.808 1.00 95.50 93 LEU A O 1
ATOM 714 N N . VAL A 1 94 ? -18.280 -11.287 8.022 1.00 96.50 94 VAL A N 1
ATOM 715 C CA . VAL A 1 94 ? -19.260 -10.826 9.026 1.00 96.50 94 VAL A CA 1
ATOM 716 C C . VAL A 1 94 ? -20.582 -11.590 8.927 1.00 96.50 94 VAL A C 1
ATOM 718 O O . VAL A 1 94 ? -21.215 -11.851 9.947 1.00 96.50 94 VAL A O 1
ATOM 721 N N . HIS A 1 95 ? -20.987 -11.984 7.719 1.00 96.75 95 HIS A N 1
ATOM 722 C CA . HIS A 1 95 ? -22.217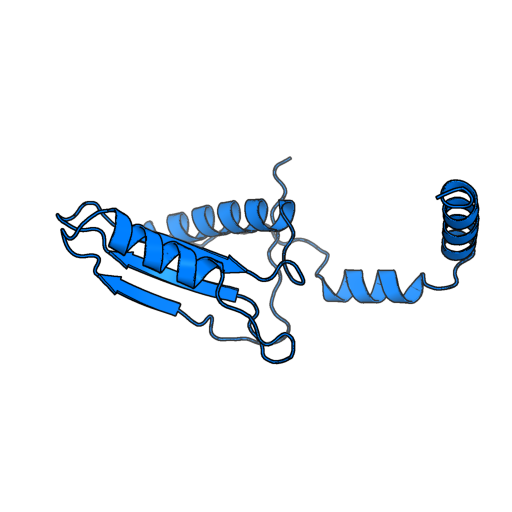 -12.745 7.490 1.00 96.75 95 HIS A CA 1
ATOM 723 C C . HIS A 1 95 ? -22.011 -14.269 7.538 1.00 96.75 95 HIS A C 1
ATOM 725 O O . HIS A 1 95 ? -22.943 -15.014 7.245 1.00 96.75 95 HIS A O 1
ATOM 731 N N . GLY A 1 96 ? -20.812 -14.751 7.889 1.00 95.88 96 GLY A N 1
ATOM 732 C CA . GLY A 1 96 ? -20.508 -16.185 7.937 1.00 95.88 96 GLY A CA 1
ATOM 733 C C . GLY A 1 96 ? -20.525 -16.871 6.566 1.00 95.88 96 GLY A C 1
ATOM 734 O O . GLY A 1 96 ? -20.728 -18.079 6.481 1.00 95.88 96 GLY A O 1
ATOM 735 N N . THR A 1 97 ? -20.330 -16.106 5.493 1.00 95.75 97 THR A N 1
ATOM 736 C CA . THR A 1 97 ? -20.266 -16.603 4.113 1.00 95.75 97 THR A CA 1
ATOM 737 C C . THR A 1 97 ? -18.825 -16.624 3.612 1.00 95.75 97 THR A C 1
ATOM 739 O O . THR A 1 97 ? -17.963 -15.904 4.118 1.00 95.75 97 THR A O 1
ATOM 742 N N . GLU A 1 98 ? -18.546 -17.456 2.612 1.00 91.31 98 GLU A N 1
ATOM 743 C CA . GLU A 1 98 ? -17.210 -17.554 2.030 1.00 91.31 98 GLU A CA 1
ATOM 744 C C . GLU A 1 98 ? -16.911 -16.344 1.119 1.00 91.31 98 GLU A C 1
ATOM 746 O O . GLU A 1 98 ? -17.709 -16.043 0.224 1.00 91.31 98 GLU A O 1
ATOM 751 N N . PRO A 1 99 ? -15.779 -15.638 1.308 1.00 89.94 99 PRO A N 1
ATOM 752 C CA . PRO A 1 99 ? -15.381 -14.550 0.423 1.00 89.94 99 PRO A CA 1
ATOM 753 C C . PRO A 1 99 ? -15.184 -15.013 -1.023 1.00 89.94 99 PRO A C 1
ATOM 755 O O . PRO A 1 99 ? -14.328 -15.848 -1.311 1.00 89.94 99 PRO A O 1
ATOM 758 N N . GLN A 1 100 ? -15.920 -14.411 -1.956 1.00 83.75 100 GLN A N 1
ATOM 759 C CA . GLN A 1 100 ? -15.777 -14.678 -3.388 1.00 83.75 100 GLN A CA 1
ATOM 760 C C . GLN A 1 100 ? -14.952 -13.585 -4.061 1.00 83.75 100 GLN A C 1
ATOM 762 O O . GLN A 1 100 ? -15.482 -12.623 -4.619 1.00 83.75 100 GLN A O 1
ATOM 767 N N . LEU A 1 101 ? -13.631 -13.738 -4.027 1.00 79.88 101 LEU A N 1
ATOM 768 C CA . LEU A 1 101 ? -12.750 -12.917 -4.847 1.00 79.88 101 LEU A CA 1
ATOM 769 C C . LEU A 1 101 ? -12.533 -13.598 -6.199 1.00 79.88 101 LEU A C 1
ATOM 771 O O . LEU A 1 101 ? -12.157 -14.768 -6.255 1.00 79.88 101 LEU A O 1
ATOM 775 N N . GLN A 1 102 ? -12.762 -12.877 -7.298 1.00 70.31 102 GLN A N 1
ATOM 776 C CA . GLN A 1 102 ? -12.530 -13.449 -8.623 1.00 70.31 102 GLN A CA 1
ATOM 777 C C . GLN A 1 102 ? -11.024 -13.667 -8.849 1.00 70.31 102 GLN A C 1
ATOM 779 O O . GLN A 1 102 ? -10.253 -12.705 -8.763 1.00 70.31 102 GLN A O 1
ATOM 784 N N . PRO A 1 103 ? -10.586 -14.899 -9.164 1.00 62.38 103 PRO A N 1
ATOM 785 C CA . PRO A 1 103 ? -9.193 -15.155 -9.489 1.00 62.38 103 PRO A CA 1
ATOM 786 C C . PRO A 1 103 ? -8.829 -14.446 -10.797 1.00 62.38 103 PRO A C 1
ATOM 788 O O . PRO A 1 103 ? -9.577 -14.502 -11.774 1.00 62.38 103 PRO A O 1
ATOM 791 N N . ARG A 1 104 ? -7.665 -13.784 -10.834 1.00 65.31 104 ARG A N 1
ATOM 792 C CA . ARG A 1 104 ? -7.103 -13.221 -12.070 1.00 65.31 104 ARG A CA 1
ATOM 793 C C . ARG A 1 104 ? -5.835 -13.965 -12.495 1.00 65.31 104 ARG A C 1
ATOM 795 O O . ARG A 1 104 ? -5.068 -14.389 -11.639 1.00 65.31 104 ARG A O 1
ATOM 802 N N . PRO A 1 105 ? -5.597 -14.103 -13.811 1.00 57.72 105 PRO A N 1
ATOM 803 C CA . PRO A 1 105 ? -4.566 -14.990 -14.354 1.00 57.72 105 PRO A CA 1
ATOM 804 C C . PRO A 1 105 ? -3.129 -14.454 -14.257 1.00 57.72 105 PRO A C 1
ATOM 806 O O . PRO A 1 105 ? -2.199 -15.146 -14.670 1.00 57.72 105 PRO A O 1
ATOM 809 N N . HIS A 1 106 ? -2.920 -13.226 -13.770 1.00 66.62 106 HIS A N 1
ATOM 810 C CA . HIS A 1 106 ? -1.610 -12.576 -13.798 1.00 66.62 106 HIS A CA 1
ATOM 811 C C . HIS A 1 106 ? -1.259 -11.998 -12.431 1.00 66.62 106 HIS A C 1
ATOM 813 O O . HIS A 1 106 ? -1.900 -11.059 -11.959 1.00 66.62 106 HIS A O 1
ATOM 819 N N . ASP A 1 107 ? -0.229 -12.570 -11.817 1.00 76.38 107 ASP A N 1
ATOM 820 C CA . ASP A 1 107 ? 0.409 -12.037 -10.623 1.00 76.38 107 ASP A CA 1
ATOM 821 C C . ASP A 1 107 ? 1.481 -10.992 -11.006 1.00 76.38 107 ASP A C 1
ATOM 823 O O . ASP A 1 107 ? 1.911 -10.875 -12.163 1.00 76.38 107 ASP A O 1
ATOM 827 N N . TYR A 1 108 ? 1.909 -10.187 -10.031 1.00 80.94 108 TYR A N 1
ATOM 828 C CA . TYR A 1 108 ? 2.970 -9.207 -10.265 1.00 80.94 108 TYR A CA 1
ATOM 829 C C . TYR A 1 108 ? 4.307 -9.854 -10.693 1.00 80.94 108 TYR A C 1
ATOM 831 O O . TYR A 1 108 ? 4.950 -9.320 -11.597 1.00 80.94 108 TYR A O 1
ATOM 839 N N . PRO A 1 109 ? 4.739 -11.009 -10.141 1.00 83.31 109 PRO A N 1
ATOM 840 C CA . PRO A 1 109 ? 5.933 -11.710 -10.621 1.00 83.31 109 PRO A CA 1
ATOM 841 C C . PRO A 1 109 ? 5.916 -12.066 -12.117 1.00 83.31 109 PRO A C 1
ATOM 843 O O . PRO A 1 109 ? 6.938 -11.920 -12.789 1.00 83.31 109 PRO A O 1
ATOM 846 N N . VAL A 1 110 ? 4.782 -12.515 -12.664 1.00 85.31 110 VAL A N 1
ATOM 847 C CA . VAL A 1 110 ? 4.601 -12.777 -14.100 1.00 85.31 110 VAL A CA 1
ATOM 848 C C . VAL A 1 110 ? 4.766 -11.484 -14.887 1.00 85.31 110 VAL A C 1
ATOM 850 O O . VAL A 1 110 ? 5.516 -11.468 -15.864 1.00 85.31 110 VAL A O 1
ATOM 853 N N . TYR A 1 111 ? 4.131 -10.396 -14.442 1.00 85.19 111 TYR A N 1
ATOM 854 C CA . TYR A 1 111 ? 4.294 -9.086 -15.070 1.00 85.19 111 TYR A CA 1
ATOM 855 C C . TYR A 1 111 ? 5.757 -8.615 -15.053 1.00 85.19 111 TYR A C 1
ATOM 857 O O . TYR A 1 111 ? 6.280 -8.201 -16.088 1.00 85.19 111 TYR A O 1
ATOM 865 N N . ALA A 1 112 ? 6.452 -8.740 -13.920 1.00 88.56 112 ALA A N 1
ATOM 866 C CA . ALA A 1 112 ? 7.843 -8.315 -13.778 1.00 88.56 112 ALA A CA 1
ATOM 867 C C . ALA A 1 112 ? 8.782 -9.111 -14.700 1.00 88.56 112 ALA A C 1
ATOM 869 O O . ALA A 1 112 ? 9.637 -8.527 -15.369 1.00 88.56 112 ALA A O 1
ATOM 870 N N . ARG A 1 113 ? 8.590 -10.436 -14.803 1.00 90.69 113 ARG A N 1
ATOM 871 C CA . ARG A 1 113 ? 9.332 -11.285 -15.752 1.00 90.69 113 ARG A CA 1
ATOM 872 C C . ARG A 1 113 ? 9.053 -10.894 -17.201 1.00 90.69 113 ARG A C 1
ATOM 874 O O . ARG A 1 113 ? 9.990 -10.764 -17.985 1.00 90.69 113 ARG A O 1
ATOM 881 N N . TRP A 1 114 ? 7.785 -10.672 -17.550 1.00 90.62 114 TRP A N 1
ATOM 882 C CA . TRP A 1 114 ? 7.392 -10.211 -18.882 1.00 90.62 114 TRP A CA 1
ATOM 883 C C . TRP A 1 114 ? 8.026 -8.858 -19.229 1.00 90.62 114 TRP A C 1
ATOM 885 O O . TRP A 1 114 ? 8.516 -8.677 -20.343 1.00 90.62 114 TRP A O 1
ATOM 895 N N . GLN A 1 115 ? 8.071 -7.920 -18.280 1.00 90.94 115 GLN A N 1
ATOM 896 C CA . GLN A 1 115 ? 8.690 -6.612 -18.481 1.00 90.94 115 GLN A CA 1
ATOM 897 C C . GLN A 1 115 ? 10.209 -6.735 -18.654 1.00 90.94 115 GLN A C 1
ATOM 899 O O . GLN A 1 115 ? 10.772 -6.135 -19.568 1.00 90.94 115 GLN A O 1
ATOM 904 N N . ALA A 1 116 ? 10.872 -7.540 -17.818 1.00 92.25 116 ALA A N 1
ATOM 905 C CA . ALA A 1 116 ? 12.310 -7.776 -17.904 1.00 92.25 116 ALA A CA 1
ATOM 906 C C . ALA A 1 116 ? 12.713 -8.393 -19.252 1.00 92.25 116 ALA A C 1
ATOM 908 O O . ALA A 1 116 ? 13.659 -7.920 -19.875 1.00 92.25 116 ALA A O 1
ATOM 909 N N . ALA A 1 117 ? 11.951 -9.375 -19.744 1.00 93.06 117 ALA A N 1
ATOM 910 C CA . ALA A 1 117 ? 12.197 -10.029 -21.031 1.00 93.06 117 ALA A CA 1
ATOM 911 C C . ALA A 1 117 ? 12.047 -9.094 -22.249 1.00 93.06 117 ALA A C 1
ATOM 913 O O . ALA A 1 117 ? 12.494 -9.428 -23.342 1.00 93.06 117 ALA A O 1
ATOM 914 N N . ARG A 1 118 ? 11.406 -7.930 -22.086 1.00 91.31 118 ARG A N 1
ATOM 915 C CA . ARG A 1 118 ? 11.211 -6.938 -23.157 1.00 91.31 118 ARG A CA 1
ATOM 916 C C . ARG A 1 118 ? 12.303 -5.875 -23.216 1.00 91.31 118 ARG A C 1
ATOM 918 O O . ARG A 1 118 ? 12.328 -5.118 -24.191 1.00 91.31 118 ARG A O 1
ATOM 925 N N . ARG A 1 119 ? 13.177 -5.806 -22.208 1.00 91.50 119 ARG A N 1
ATOM 926 C CA . ARG A 1 119 ? 14.322 -4.887 -22.205 1.00 91.50 119 ARG A CA 1
ATOM 927 C C . ARG A 1 119 ? 15.225 -5.183 -23.399 1.00 91.50 119 ARG A C 1
ATOM 929 O O . ARG A 1 119 ? 15.494 -6.343 -23.694 1.00 91.50 119 ARG A O 1
ATOM 936 N N . GLY A 1 120 ? 15.663 -4.140 -24.097 1.00 88.06 120 GLY A N 1
ATOM 937 C CA . GLY A 1 120 ? 16.502 -4.273 -25.292 1.00 88.06 120 GLY A CA 1
ATOM 938 C C . GLY A 1 120 ? 15.779 -4.818 -26.529 1.00 88.06 120 GLY A C 1
ATOM 939 O O . GLY A 1 120 ? 16.416 -5.069 -27.548 1.00 88.06 120 GLY A O 1
ATOM 940 N N . SER A 1 121 ? 14.453 -4.997 -26.480 1.00 93.44 121 SER A N 1
ATOM 941 C CA . SER A 1 121 ? 13.676 -5.299 -27.686 1.00 93.44 121 SER A CA 1
ATOM 942 C C . SER A 1 121 ? 13.683 -4.111 -28.655 1.00 93.44 121 SER A C 1
ATOM 944 O O . SER A 1 121 ? 13.835 -2.963 -28.243 1.00 93.44 121 SER A O 1
ATOM 946 N N . ALA A 1 122 ? 13.424 -4.356 -29.944 1.00 93.38 122 ALA A N 1
ATOM 947 C CA . ALA A 1 122 ? 13.319 -3.281 -30.941 1.00 93.38 122 ALA A CA 1
ATOM 948 C C . ALA A 1 122 ? 12.307 -2.190 -30.533 1.00 93.38 122 ALA A C 1
ATOM 950 O O . ALA A 1 122 ? 12.520 -1.005 -30.775 1.00 93.38 122 ALA A O 1
ATOM 951 N N . ARG A 1 123 ? 11.219 -2.582 -29.855 1.00 92.00 123 ARG A N 1
ATOM 952 C CA . ARG A 1 123 ? 10.221 -1.644 -29.328 1.00 92.00 123 ARG A CA 1
ATOM 953 C C . ARG A 1 123 ? 10.750 -0.806 -28.160 1.00 92.00 123 ARG A C 1
ATOM 955 O O . ARG A 1 123 ? 10.355 0.347 -28.041 1.00 92.00 123 ARG A O 1
ATOM 962 N N . ASP A 1 124 ? 11.594 -1.384 -27.309 1.00 93.38 124 ASP A N 1
ATOM 963 C CA . ASP A 1 124 ? 12.250 -0.678 -26.201 1.00 93.38 124 ASP A CA 1
ATOM 964 C C . ASP A 1 124 ? 13.226 0.378 -26.744 1.00 93.38 124 ASP A C 1
ATOM 966 O O . ASP A 1 124 ? 13.158 1.540 -26.353 1.00 93.38 124 ASP A O 1
ATOM 970 N N . GLY A 1 125 ? 14.031 0.008 -27.749 1.00 94.56 125 GLY A N 1
ATOM 971 C CA . GLY A 1 125 ? 14.920 0.936 -28.457 1.00 94.56 125 GLY A CA 1
ATOM 972 C C . GLY A 1 125 ? 14.168 2.086 -29.133 1.00 94.56 125 GLY A C 1
ATOM 973 O O . GLY A 1 125 ? 14.484 3.249 -28.902 1.00 94.56 125 GLY A O 1
ATOM 974 N N . ALA A 1 126 ? 13.103 1.782 -29.883 1.00 95.69 126 ALA A N 1
ATOM 975 C CA . ALA A 1 126 ? 12.283 2.807 -30.533 1.00 95.69 126 ALA A CA 1
ATOM 976 C C . ALA A 1 126 ? 11.615 3.766 -29.528 1.00 95.69 126 ALA A C 1
ATOM 978 O O . ALA A 1 126 ? 11.499 4.963 -29.790 1.00 95.69 126 ALA A O 1
ATOM 979 N N . ALA A 1 127 ? 11.179 3.259 -28.369 1.00 95.06 127 ALA A N 1
ATOM 980 C CA . ALA A 1 127 ? 10.634 4.098 -27.305 1.00 95.06 127 ALA A CA 1
ATOM 981 C C . ALA A 1 127 ? 11.710 5.015 -26.703 1.00 95.06 127 ALA A C 1
ATOM 983 O O . ALA A 1 127 ? 11.434 6.191 -26.472 1.00 95.06 127 ALA A O 1
ATOM 984 N N . ALA A 1 128 ? 12.924 4.503 -26.483 1.00 95.19 128 ALA A N 1
ATOM 985 C CA . ALA A 1 128 ? 14.045 5.299 -25.993 1.00 95.19 128 ALA A CA 1
ATOM 986 C C . ALA A 1 128 ? 14.404 6.428 -26.973 1.00 95.19 128 ALA A C 1
ATOM 988 O O . ALA A 1 128 ? 14.430 7.586 -26.569 1.00 95.19 128 ALA A O 1
ATOM 989 N N . GLU A 1 129 ? 14.577 6.120 -28.263 1.00 97.06 129 GLU A N 1
ATOM 990 C CA . GLU A 1 129 ? 14.858 7.123 -29.302 1.00 97.06 129 GLU A CA 1
ATOM 991 C C . GLU A 1 129 ? 13.780 8.209 -29.371 1.00 97.06 129 GLU A C 1
ATOM 993 O O . GLU A 1 129 ? 14.085 9.399 -29.486 1.00 97.06 129 GLU A O 1
ATOM 998 N N . PHE A 1 130 ? 12.509 7.805 -29.287 1.00 96.56 130 PHE A N 1
ATOM 999 C CA . PHE A 1 130 ? 11.391 8.736 -29.263 1.00 96.56 130 PHE A CA 1
ATOM 1000 C C . PHE A 1 130 ? 11.489 9.693 -28.071 1.00 96.56 130 PHE A C 1
ATOM 1002 O O . PHE A 1 130 ? 11.446 10.907 -28.271 1.00 96.56 130 PHE A O 1
ATOM 1009 N N . TRP A 1 131 ? 11.650 9.175 -26.850 1.00 96.81 131 TRP A N 1
ATOM 1010 C CA . TRP A 1 131 ? 11.706 10.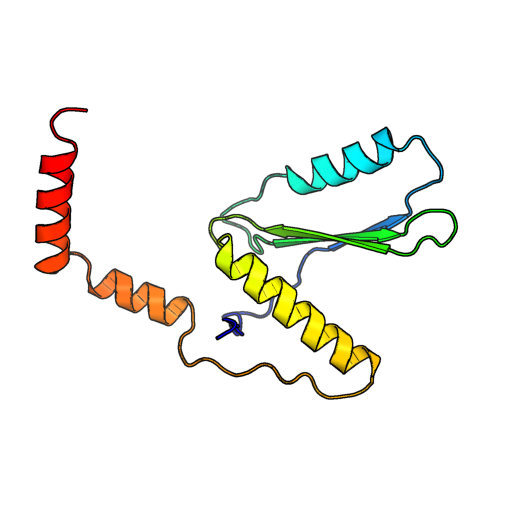012 -25.650 1.00 96.81 131 TRP A CA 1
ATOM 1011 C C . TRP A 1 131 ? 12.962 10.882 -25.598 1.00 96.81 131 TRP A C 1
ATOM 1013 O O . TRP A 1 131 ? 12.856 12.040 -25.212 1.00 96.81 131 TRP A O 1
ATOM 1023 N N . THR A 1 132 ? 1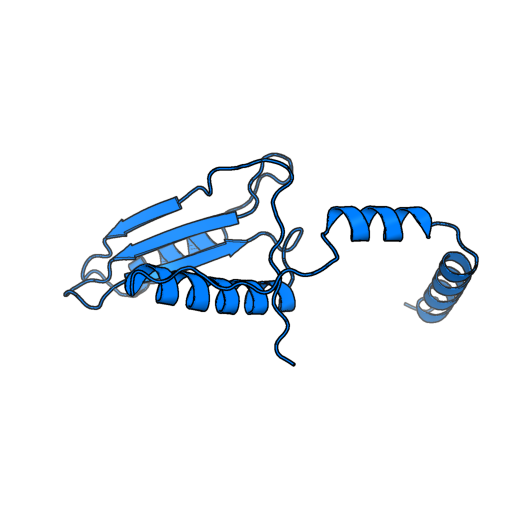4.115 10.398 -26.069 1.00 97.12 132 THR A N 1
ATOM 1024 C CA . THR A 1 132 ? 15.316 11.231 -26.235 1.00 97.12 132 THR A CA 1
ATOM 1025 C C . THR A 1 132 ? 15.048 12.419 -27.153 1.00 97.12 132 THR A C 1
ATOM 1027 O O . THR A 1 132 ? 15.455 13.531 -26.839 1.00 97.12 132 THR A O 1
ATOM 1030 N N . ARG A 1 133 ? 14.329 12.213 -28.264 1.00 97.25 133 ARG A N 1
ATOM 1031 C CA . ARG A 1 133 ? 13.960 13.306 -29.172 1.00 97.25 133 ARG A CA 1
ATOM 1032 C C . ARG A 1 133 ? 12.930 14.256 -28.563 1.00 97.25 133 ARG A C 1
ATOM 1034 O O . ARG A 1 133 ? 13.017 15.449 -28.786 1.00 97.25 133 ARG A O 1
ATOM 1041 N N . GLN A 1 134 ? 11.934 13.747 -27.838 1.00 97.00 134 GLN A N 1
ATOM 1042 C CA . GLN A 1 134 ? 10.903 14.597 -27.224 1.00 97.00 134 GLN A CA 1
ATOM 1043 C C . GLN A 1 134 ? 11.446 15.462 -26.086 1.00 97.00 134 GLN A C 1
ATOM 1045 O O . GLN A 1 134 ? 10.928 16.546 -25.841 1.00 97.00 134 GLN A O 1
ATOM 1050 N N . LEU A 1 135 ? 12.460 14.968 -25.379 1.00 96.88 135 LEU A N 1
ATOM 1051 C CA . LEU A 1 135 ? 13.056 15.638 -24.230 1.00 96.88 135 LEU A CA 1
ATOM 1052 C C . LEU A 1 135 ? 14.375 16.341 -24.592 1.00 96.88 135 LEU A C 1
ATOM 1054 O O . LEU A 1 135 ? 15.106 16.719 -23.686 1.00 96.88 135 LEU A O 1
ATOM 1058 N N . SER A 1 136 ? 14.707 16.494 -25.883 1.00 94.75 136 SER A N 1
ATOM 1059 C CA . SER A 1 136 ? 15.998 17.061 -26.311 1.00 94.75 136 SER A CA 1
ATOM 1060 C C . SER A 1 136 ? 16.173 18.537 -25.962 1.00 94.75 136 SER A C 1
ATOM 1062 O O . SER A 1 136 ? 17.305 19.003 -25.872 1.00 94.75 136 SER A O 1
ATOM 1064 N N . ASP A 1 137 ? 15.059 19.245 -25.776 1.00 88.62 137 ASP A N 1
ATOM 1065 C CA . ASP A 1 137 ? 15.018 20.699 -25.612 1.00 88.62 137 ASP A CA 1
ATOM 1066 C C . ASP A 1 137 ? 14.578 21.117 -24.188 1.00 88.62 137 ASP A C 1
ATOM 1068 O O . ASP A 1 137 ? 14.244 22.282 -23.962 1.00 88.62 137 ASP A O 1
ATOM 1072 N N . LEU A 1 138 ? 14.544 20.167 -23.240 1.00 79.62 138 LEU A N 1
ATOM 1073 C CA . LEU A 1 138 ? 14.321 20.393 -21.801 1.00 79.62 138 LEU A CA 1
ATOM 1074 C C . LEU A 1 138 ? 15.652 20.501 -21.051 1.00 79.62 138 LEU A C 1
ATOM 1076 O O . LEU A 1 138 ? 15.717 21.344 -20.128 1.00 79.62 138 LEU A O 1
#

Sequence (138 aa):
GVVRTVVTPMERFVIPYEMRVLGRGALGQNLGFLSDAATSCFDLFKGPLFKVLLAKLPSNAGFALQFTVHHLVCDGWSAQVFSADLKDVYSALVHGTEPQLQPRPHDYPVYARWQAARRGSARDGAAAEFWTRQLSDL

=== Feature glossary ===
A reading guide for the features in this record.

Start from the sequence.

  · Sequence gives the chain of amino acids in standard one-letter code (A=alanine, C=cysteine, …, Y=tyrosine), read N→C. It is the only feature that is directly encoded by the gene; all structural features are derived from the folded form of this sequence.

Fold it, and you get atomic coordinates and the backbone conformation that goes with them.

  · Structure coordinates are given as an mmCIF _atom_site loop: one row per atom with element, residue name, chain id, sequence number, and x/y/z position in Å. Only the four main-chain atoms per residue are included here; side chains are omitted to keep the record compact.

  · Backbone dihedral angles. Every residue except chain termini has a φ (preceding-C → N → Cα → C) and a ψ (N → Cα → C → next-N). They are reported in degrees following the IUPAC sign convention. Secondary structure is essentially a statement about which (φ, ψ) basin each residue occupies.

  · Eight-state secondary structure (DSSP): H is the canonical α-helix, G the tighter 3₁₀-helix, I the wider π-helix; E/B are β-structure, T and S are turns and bends, and '-' is everything else. DSSP derives these from the pattern of main-chain N–H···O=C hydrogen bonds, not from the sequence.

  · SS3 is a coarse helix/strand/coil call (letters a/b/c) made by the P-SEA algorithm from inter-Cα distances and dihedrals. It is less detailed than DSSP but needs only Cα positions.

Summarize the fold with a handful of shape descriptors and a per-residue structural alphabet.

  · Radius of gyration (Rg) is the root-mean-square distance of Cα atoms from their centroid — a single number for overall size and compactness. A globular domain of N residues has Rg ≈ 2.2·N^0.38 Å; an extended or disordered chain has a much larger Rg. The Cα contact count is the number of residue pairs whose Cα atoms are within 8 Å and are more than four positions apart in sequence — a standard proxy for tertiary packing density. The bounding box is the smallest axis-aligned box enclosing all Cα atoms.

  · 3Di is Foldseek's structural alphabet. Each residue is assigned one of twenty discrete states based on how its Cα sits relative to its spatial (not sequential) neighbors. Aligning 3Di strings finds structural homologs roughly as well as full 3D superposition, but orders of magnitude faster.

  · Solvent-accessible surface area (SASA) is the area in Å² traced out by the centre of a 1.4 Å probe sphere (a water molecule) rolled over the protein's van der Waals surface (Shrake–Rupley / Lee–Richards construction). Buried residues have near-zero SASA; fully exposed residues can exceed 200 Å². The total SASA scales roughly with the number of surface residues.

Ask how reliable the model is.

  · For AlphaFold models, the B-factor field carries pLDDT — the model's own estimate of local accuracy on a 0–100 scale. Regions with pLDDT<50 should be treated as essentially unmodeled; they often correspond to intrinsically disordered segments.

  · For experimental (PDB) structures, the B-factor (temperature factor) quantifies the positional spread of each atom in the crystal — a combination of thermal vibration and static disorder — in units of Å². High B-factors mark flexible loops or poorly resolved regions; low B-factors mark the rigid, well-ordered core.

  · Predicted Aligned Error (PAE) is an AlphaFold confidence matrix: entry (i, j) is the expected error in the position of residue j, in ångströms, when the prediction is superimposed on the true structure at residue i. Low PAE within a block of residues means that block is internally rigid and well-predicted; high PAE between two blocks means their relative placement is uncertain even if each block individually is confident.

Place it in context: what it resembles, what it is annotated as, and how it looks.

  · Structural nearest neighbors (via Foldseek easy-search vs the PDB). Reported per hit: target PDB id, E-value, and alignment TM-score. A TM-score above ~0.5 is the conventional threshold for 'same fold'.

  · Functional annotations link the protein to curated databases. InterPro entries identify conserved domains and families by matching the sequence against member-database signatures (Pfam, PROSITE, CDD, …). Gene Ontology (GO) terms describe molecular function, biological process, and cellular component in a controlled vocabulary. CATH places the structure in a hierarchical fold classification (Class/Architecture/Topology/Homologous-superfamily). The organism is the source species.

  · The contact map is a binary N×N matrix image: pixel (i, j) is dark where Cα_i and Cα_j are within 8 Å and |i−j|>4. Because the |i−j|>4 filter removes local helical contacts, off-diagonal stripes parallel to the main diagonal indicate parallel β-sheets; stripes perpendicular to it indicate antiparallel β-sheets. The Ramachandran plot scatters every residue's (φ, ψ) pair against the sterically allowed regions. The PAE heatmap renders the predicted-aligned-error matrix.

  · Six rendered views show the 3D structure from the faces of a cube — i.e. along ±x, ±y, ±z. Rendering representation is drawn randomly per protein from cartoon (secondary-structure ribbons), sticks (backbone bonds), or molecular surface; coloring is either N→C rainbow (blue at the N-terminus through red at the C-terminus) or one color per chain.